Protein AF-A0A4R9C1P5-F1 (afdb_monomer)

pLDDT: mean 84.09, std 11.17, range [33.97, 95.88]

Nearest PDB structures (foldseek):
  1m48-assembly2_B  TM=2.644E-01  e=4.559E+00  Homo sapiens
  3qaz-assembly6_P  TM=2.740E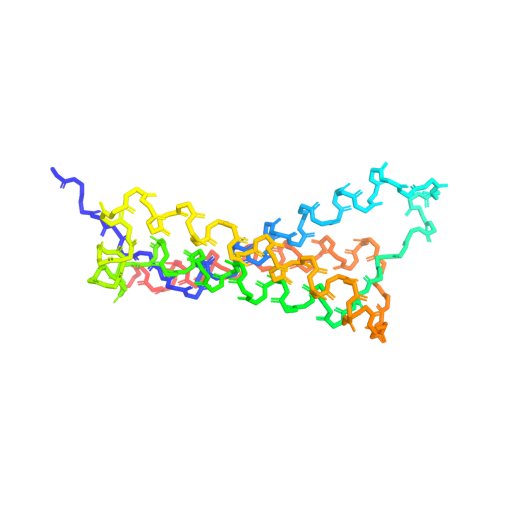-01  e=7.266E+00  Homo sapiens

Solvent-accessible surface area (backbone atoms only — not comparable to full-atom values): 7044 Å² total; per-residue (Å²): 132,82,79,78,74,77,51,49,50,66,26,47,26,30,43,39,36,26,50,52,53,49,51,52,51,51,51,52,58,73,74,44,97,58,60,76,92,75,42,56,52,75,44,25,54,17,58,53,52,44,43,52,50,55,17,50,51,49,23,46,70,66,17,64,91,34,47,75,59,38,47,72,49,58,70,40,74,65,47,46,52,51,49,53,53,50,50,52,52,48,48,52,46,25,59,72,74,33,60,52,78,74,52,71,41,46,57,67,58,52,55,50,51,33,51,49,28,44,51,50,18,50,51,49,45,56,62,76,71,107

Sequence (130 aa):
MKENKKLNSISVFLYSFALVLFEILLLDLAVTPIPINLYKMRVTVGILLIFLMISGITVLYMSDKFKKLKEKIFDNKINKIALVVGVLTLVIVFMTKLNYYLFSLSIFIVILLIFLMFILGWIIEKYYKN

Foldseek 3Di:
DPPPQFQDLLLLLLLQLLVLLVVVVVVCVVPDPDPLQPDWAWDFPLSVVLSVVRSVVSSCQRGPVNVVVCCVQPVDPVSVVVVVVVSVVSSVCSVPPGRHTDDIHRPVVSNVSSVVSNVVSVVVRVVVSD

Mean predicted aligned error: 6.67 Å

Structure (mmCIF, N/CA/C/O backbone):
data_AF-A0A4R9C1P5-F1
#
_entry.id   AF-A0A4R9C1P5-F1
#
loop_
_atom_site.group_PDB
_atom_site.id
_atom_site.type_symbol
_atom_site.label_atom_id
_atom_site.label_alt_id
_atom_site.label_comp_id
_atom_site.label_asym_id
_atom_site.label_entity_id
_atom_site.label_seq_id
_atom_site.pdbx_PDB_ins_code
_atom_site.Cartn_x
_atom_site.Cartn_y
_atom_site.Cartn_z
_atom_site.occupancy
_atom_site.B_iso_or_e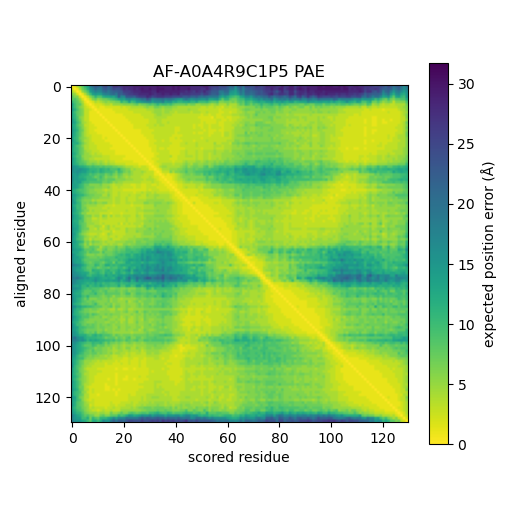quiv
_atom_site.auth_seq_id
_atom_site.auth_comp_id
_atom_site.auth_asym_id
_atom_site.auth_atom_id
_atom_site.pdbx_PDB_model_num
ATOM 1 N N . MET A 1 1 ? -11.695 -10.631 30.834 1.00 37.69 1 MET A N 1
ATOM 2 C CA . MET A 1 1 ? -12.056 -9.849 29.632 1.00 37.69 1 MET A CA 1
ATOM 3 C C . MET A 1 1 ? -10.858 -8.958 29.328 1.00 37.69 1 MET A C 1
ATOM 5 O O . MET A 1 1 ? -10.600 -8.058 30.111 1.00 37.69 1 MET A O 1
ATOM 9 N N . LYS A 1 2 ? -10.011 -9.305 28.343 1.00 33.97 2 LYS A N 1
ATOM 10 C CA . LYS A 1 2 ? -8.802 -8.511 28.046 1.00 33.97 2 LYS A CA 1
ATOM 11 C C . LYS A 1 2 ? -9.262 -7.132 27.578 1.00 33.97 2 LYS A C 1
ATOM 13 O O . LYS A 1 2 ? -10.026 -7.063 26.620 1.00 33.97 2 LYS A O 1
ATOM 18 N N . GLU A 1 3 ? -8.843 -6.073 28.264 1.00 35.94 3 GLU A N 1
ATOM 19 C CA . GLU A 1 3 ? -9.023 -4.704 27.787 1.00 35.94 3 GLU A CA 1
ATOM 20 C C . GLU A 1 3 ? -8.501 -4.636 26.350 1.00 35.94 3 GLU A C 1
ATOM 22 O O . GLU A 1 3 ? -7.315 -4.866 26.096 1.00 35.94 3 GLU A O 1
ATOM 27 N N . ASN A 1 4 ? -9.403 -4.405 25.393 1.00 44.38 4 ASN A N 1
ATOM 28 C CA . ASN A 1 4 ? -9.020 -4.142 24.014 1.00 44.38 4 ASN A CA 1
ATOM 29 C C . ASN A 1 4 ? -8.206 -2.851 24.037 1.00 44.38 4 ASN A C 1
ATOM 31 O O . ASN A 1 4 ? -8.760 -1.756 24.137 1.00 44.38 4 ASN A O 1
ATOM 35 N N . LYS A 1 5 ? -6.877 -2.993 24.015 1.00 58.69 5 LYS A N 1
ATOM 36 C CA . LYS A 1 5 ? -5.953 -1.878 23.833 1.00 58.69 5 LYS A CA 1
ATOM 37 C C . LYS A 1 5 ? -6.373 -1.169 22.551 1.00 58.69 5 LYS A C 1
ATOM 39 O O . LYS A 1 5 ? -6.227 -1.746 21.476 1.00 58.69 5 LYS A O 1
ATOM 44 N N . LYS A 1 6 ? -6.903 0.051 22.678 1.00 65.88 6 LYS A N 1
ATOM 45 C CA . LYS A 1 6 ? -7.319 0.862 21.532 1.00 65.88 6 LYS A CA 1
ATOM 46 C C . LYS A 1 6 ? -6.131 1.026 20.594 1.00 65.88 6 LYS A C 1
ATOM 48 O O . LYS A 1 6 ? -5.130 1.640 20.960 1.00 65.88 6 LYS A O 1
ATOM 53 N N . LEU A 1 7 ? -6.230 0.446 19.403 1.00 71.56 7 LEU A N 1
ATOM 54 C CA . LEU A 1 7 ? -5.204 0.594 18.379 1.00 71.56 7 LEU A CA 1
ATOM 55 C C . LEU A 1 7 ? -5.237 2.028 17.845 1.00 71.56 7 LEU A C 1
ATOM 57 O O . LEU A 1 7 ? -6.300 2.563 17.519 1.00 71.56 7 LEU A O 1
ATOM 61 N N . ASN A 1 8 ? -4.068 2.660 17.763 1.00 84.31 8 ASN A N 1
ATOM 62 C CA . ASN A 1 8 ? -3.953 4.005 17.224 1.00 84.31 8 ASN A CA 1
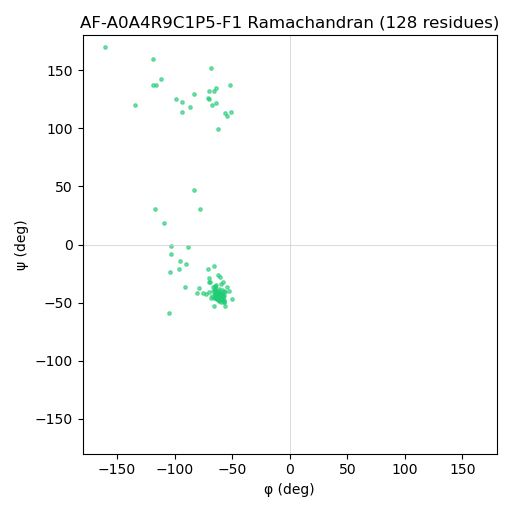ATOM 63 C C . ASN A 1 8 ? -4.176 3.962 15.702 1.00 84.31 8 ASN A C 1
ATOM 65 O O . ASN A 1 8 ? -3.508 3.224 14.983 1.00 84.31 8 ASN A O 1
ATOM 69 N N . SER A 1 9 ? -5.111 4.765 15.191 1.00 83.69 9 SER A N 1
ATOM 70 C CA . SER A 1 9 ? -5.432 4.787 13.758 1.00 83.69 9 SER A CA 1
ATOM 71 C C . SER A 1 9 ? -4.227 5.109 12.870 1.00 83.69 9 SER A C 1
ATOM 73 O O . SER A 1 9 ? -4.151 4.612 11.753 1.00 83.69 9 SER A O 1
ATOM 75 N N . ILE A 1 10 ? -3.296 5.935 13.353 1.00 86.69 10 ILE A N 1
ATOM 76 C CA . ILE A 1 10 ? -2.102 6.339 12.605 1.00 86.69 10 ILE A CA 1
ATOM 77 C C . ILE A 1 10 ? -1.111 5.177 12.530 1.00 86.69 10 ILE A C 1
ATOM 79 O O . ILE A 1 10 ? -0.574 4.916 11.457 1.00 86.69 10 ILE A O 1
ATOM 83 N N . SER A 1 11 ? -0.903 4.433 13.623 1.00 88.25 11 SER A N 1
ATOM 84 C CA . SER A 1 11 ? -0.024 3.257 13.579 1.00 88.25 11 SER A CA 1
ATOM 85 C C . SER A 1 11 ? -0.599 2.175 12.665 1.00 88.25 11 SER A C 1
ATOM 87 O O . SER A 1 11 ? 0.116 1.650 11.818 1.00 88.25 11 SER A O 1
ATOM 89 N N . VAL A 1 12 ? -1.911 1.926 12.743 1.00 87.31 12 VAL A N 1
ATOM 90 C CA . VAL A 1 12 ? -2.623 1.017 11.830 1.00 87.31 12 VAL A CA 1
ATOM 91 C C . VAL A 1 12 ? -2.463 1.447 10.371 1.00 87.31 12 VAL A C 1
ATOM 93 O O . VAL A 1 12 ? -2.208 0.599 9.515 1.00 87.31 12 VAL A O 1
ATOM 96 N N . PHE A 1 13 ? -2.587 2.744 10.078 1.00 89.38 13 PHE A N 1
ATOM 97 C CA . PHE A 1 13 ? -2.384 3.276 8.730 1.00 89.38 13 PHE A CA 1
ATOM 98 C C . PHE A 1 13 ? -0.969 2.988 8.224 1.00 89.38 13 PHE A C 1
ATOM 100 O O . PHE A 1 13 ? -0.815 2.449 7.133 1.00 89.38 13 PHE A O 1
ATOM 107 N N . LEU A 1 14 ? 0.052 3.293 9.031 1.00 91.12 14 LEU A N 1
ATOM 108 C CA . LEU A 1 14 ? 1.456 3.085 8.668 1.00 91.12 14 LEU A CA 1
ATOM 109 C C . LEU A 1 14 ? 1.781 1.608 8.436 1.00 91.12 14 LEU A C 1
ATOM 111 O O . LEU A 1 14 ? 2.417 1.281 7.438 1.00 91.12 14 LEU A O 1
ATOM 115 N N . TYR A 1 15 ? 1.305 0.711 9.305 1.00 91.56 15 TYR A N 1
ATOM 116 C CA . TYR A 1 15 ? 1.490 -0.730 9.121 1.00 91.56 15 TYR A CA 1
ATOM 117 C C . TYR A 1 15 ? 0.811 -1.238 7.850 1.00 91.56 15 TYR A C 1
ATOM 119 O O . TYR A 1 15 ? 1.396 -2.024 7.110 1.00 91.56 15 TYR A O 1
ATOM 127 N N . SER A 1 16 ? -0.409 -0.770 7.581 1.00 89.75 16 SER A N 1
ATOM 128 C CA . SER A 1 16 ? -1.155 -1.159 6.381 1.00 89.75 16 SER A CA 1
ATOM 129 C C . SER A 1 16 ? -0.446 -0.678 5.123 1.00 89.75 16 SER A C 1
ATOM 131 O O . SER A 1 16 ? -0.265 -1.449 4.188 1.00 89.75 16 SER A O 1
ATOM 133 N N . PHE A 1 17 ? 0.016 0.571 5.123 1.00 90.44 17 PHE A N 1
ATOM 134 C CA . PHE A 1 17 ? 0.749 1.139 4.001 1.00 90.44 17 PHE A CA 1
ATOM 135 C C . PHE A 1 17 ? 2.041 0.360 3.737 1.00 90.44 17 PHE A C 1
ATOM 137 O O . PHE A 1 17 ? 2.308 -0.018 2.598 1.00 90.44 17 PHE A O 1
ATOM 144 N N . ALA A 1 18 ? 2.817 0.073 4.788 1.00 92.50 18 ALA A N 1
ATOM 145 C CA . ALA A 1 18 ? 4.056 -0.693 4.690 1.00 92.50 18 ALA A CA 1
ATOM 146 C C . ALA A 1 18 ? 3.820 -2.098 4.119 1.00 92.50 18 ALA A C 1
ATOM 148 O O . ALA A 1 18 ? 4.574 -2.548 3.259 1.00 92.50 18 ALA A O 1
ATOM 149 N N . LEU A 1 19 ? 2.757 -2.772 4.569 1.00 92.31 19 LEU A N 1
ATOM 150 C CA . LEU A 1 19 ? 2.413 -4.122 4.133 1.00 92.31 19 LEU A CA 1
ATOM 151 C C . LEU A 1 19 ? 1.969 -4.151 2.667 1.00 92.31 19 LEU A C 1
ATOM 153 O O . LEU A 1 19 ? 2.485 -4.958 1.904 1.00 92.31 19 LEU A O 1
ATOM 157 N N . VAL A 1 20 ? 1.101 -3.230 2.240 1.00 89.81 20 VAL A N 1
ATOM 158 C CA . VAL A 1 20 ? 0.680 -3.156 0.830 1.00 89.81 20 VAL A CA 1
ATOM 159 C C . VAL A 1 20 ? 1.866 -2.784 -0.066 1.00 89.81 20 VAL A C 1
ATOM 161 O O . VAL A 1 20 ? 2.022 -3.345 -1.147 1.00 89.81 20 VAL A O 1
ATOM 164 N N . LEU A 1 21 ? 2.746 -1.872 0.368 1.00 90.12 21 LEU A N 1
ATOM 165 C CA . LEU A 1 21 ? 3.963 -1.527 -0.378 1.00 90.12 21 LEU A CA 1
ATOM 166 C C . LEU A 1 21 ? 4.895 -2.734 -0.527 1.00 90.12 21 LEU A C 1
ATOM 168 O O . LEU A 1 21 ? 5.452 -2.948 -1.603 1.00 90.12 21 LEU A O 1
ATOM 172 N N . PHE A 1 22 ? 5.025 -3.540 0.526 1.00 92.69 22 PHE A N 1
ATOM 173 C CA . PHE A 1 22 ? 5.777 -4.787 0.491 1.00 92.69 22 PHE A CA 1
ATOM 174 C C . PHE A 1 22 ? 5.152 -5.818 -0.459 1.00 92.69 22 PHE A C 1
ATOM 176 O O . PHE A 1 22 ? 5.869 -6.404 -1.265 1.00 92.69 22 PHE A O 1
ATOM 183 N N . GLU A 1 23 ? 3.832 -6.003 -0.428 1.00 89.44 23 GLU A N 1
ATOM 184 C CA . GLU A 1 23 ? 3.121 -6.918 -1.333 1.00 89.44 23 GLU A CA 1
ATOM 185 C C . GLU A 1 23 ? 3.280 -6.518 -2.801 1.00 89.44 23 GLU A C 1
ATOM 187 O O . GLU A 1 23 ? 3.584 -7.368 -3.639 1.00 89.44 23 GLU A O 1
ATOM 192 N N . ILE A 1 24 ? 3.133 -5.228 -3.120 1.00 88.12 24 ILE A N 1
ATOM 193 C CA . ILE A 1 24 ? 3.339 -4.736 -4.486 1.00 88.12 24 ILE A CA 1
ATOM 194 C C . ILE A 1 24 ? 4.797 -4.927 -4.904 1.00 88.12 24 ILE A C 1
ATOM 196 O O . ILE A 1 24 ? 5.039 -5.364 -6.024 1.00 88.12 24 ILE A O 1
ATOM 200 N N . LEU A 1 25 ? 5.764 -4.654 -4.021 1.00 90.75 25 LEU A N 1
ATOM 201 C CA . LEU A 1 25 ? 7.177 -4.898 -4.309 1.00 90.75 25 LEU A CA 1
ATOM 202 C C . LEU A 1 25 ? 7.440 -6.379 -4.620 1.00 90.75 25 LEU A C 1
ATOM 204 O O . LEU A 1 25 ? 8.129 -6.677 -5.591 1.00 90.75 25 LEU A O 1
ATOM 208 N N . LEU A 1 26 ? 6.898 -7.303 -3.822 1.00 91.31 26 LEU A N 1
ATOM 209 C CA . LEU A 1 26 ? 7.054 -8.739 -4.058 1.00 91.31 26 LEU A CA 1
ATOM 210 C C . LEU A 1 26 ? 6.410 -9.175 -5.373 1.00 91.31 26 LEU A C 1
ATOM 212 O O . LEU A 1 26 ? 7.017 -9.941 -6.118 1.00 91.31 26 LEU A O 1
ATOM 216 N N . LEU A 1 27 ? 5.204 -8.684 -5.666 1.00 89.06 27 LEU A N 1
ATOM 217 C CA . LEU A 1 27 ? 4.511 -8.990 -6.912 1.00 89.06 27 LEU A CA 1
ATOM 218 C C . LEU A 1 27 ? 5.297 -8.470 -8.120 1.00 89.06 27 LEU A C 1
ATOM 220 O O . LEU A 1 27 ? 5.499 -9.217 -9.072 1.00 89.06 27 LEU A O 1
ATOM 224 N N . ASP A 1 28 ? 5.773 -7.224 -8.063 1.00 86.69 28 ASP A N 1
ATOM 225 C CA . ASP A 1 28 ? 6.537 -6.588 -9.142 1.00 86.69 28 ASP A CA 1
ATOM 226 C C . ASP A 1 28 ? 7.873 -7.315 -9.374 1.00 86.69 28 ASP A C 1
ATOM 228 O O . ASP A 1 28 ? 8.235 -7.609 -10.512 1.00 86.69 28 ASP A O 1
ATOM 232 N N . LEU A 1 29 ? 8.562 -7.734 -8.305 1.00 89.31 29 LEU A N 1
ATOM 233 C CA . LEU A 1 29 ? 9.762 -8.575 -8.398 1.00 89.31 29 LEU A CA 1
ATOM 234 C C . LEU A 1 29 ? 9.478 -9.970 -8.971 1.00 89.31 29 LEU A C 1
ATOM 236 O O . LEU A 1 29 ? 10.311 -10.499 -9.702 1.00 89.31 29 LEU A O 1
ATOM 240 N N . ALA A 1 30 ? 8.327 -10.569 -8.657 1.00 88.81 30 ALA A N 1
ATOM 241 C CA . ALA A 1 30 ? 7.963 -11.898 -9.145 1.00 88.81 30 ALA A CA 1
ATOM 242 C C . ALA A 1 30 ? 7.646 -11.914 -10.650 1.00 88.81 30 ALA A C 1
ATOM 244 O O . ALA A 1 30 ? 7.895 -12.917 -11.316 1.00 88.81 30 ALA A O 1
ATOM 245 N N . VAL A 1 31 ? 7.099 -10.819 -11.189 1.00 88.38 31 VAL A N 1
ATOM 246 C CA . VAL A 1 31 ? 6.728 -10.715 -12.613 1.00 88.38 31 VAL A CA 1
ATOM 247 C C . VAL A 1 31 ? 7.800 -10.054 -13.479 1.00 88.38 31 VAL A C 1
ATOM 249 O O . VAL A 1 31 ? 7.732 -10.147 -14.703 1.00 88.38 31 VAL A O 1
ATOM 252 N N . THR A 1 32 ? 8.786 -9.389 -12.874 1.00 86.44 32 THR A N 1
ATOM 253 C CA . THR A 1 32 ? 9.823 -8.651 -13.601 1.00 86.44 32 THR A CA 1
ATOM 254 C C . THR A 1 32 ? 11.063 -9.524 -13.836 1.00 86.44 32 THR A C 1
ATOM 256 O O . THR A 1 32 ? 11.785 -9.827 -12.887 1.00 86.44 32 THR A O 1
ATOM 259 N N . PRO A 1 33 ? 11.406 -9.874 -15.093 1.00 85.00 33 PRO A N 1
ATOM 260 C CA . PRO A 1 33 ? 12.566 -10.710 -15.412 1.00 85.00 33 PRO A CA 1
ATOM 261 C C . PRO A 1 33 ? 13.868 -9.888 -15.471 1.00 85.00 33 PRO A C 1
ATOM 263 O O . PRO A 1 33 ? 14.633 -9.981 -16.430 1.00 85.00 33 PRO A O 1
ATOM 266 N N . ILE A 1 34 ? 14.109 -9.025 -14.481 1.00 88.12 34 ILE A N 1
ATOM 267 C CA . ILE A 1 34 ? 15.289 -8.151 -14.421 1.00 88.12 34 ILE A CA 1
ATOM 268 C C . ILE A 1 34 ? 16.133 -8.543 -13.201 1.00 88.12 34 ILE A C 1
ATOM 270 O O . ILE A 1 34 ? 15.577 -8.745 -12.120 1.00 88.12 34 ILE A O 1
ATOM 274 N N . PRO A 1 35 ? 17.472 -8.616 -13.328 1.00 86.94 35 PRO A N 1
ATOM 275 C CA . PRO A 1 35 ? 18.362 -8.798 -12.188 1.00 86.94 35 PRO A CA 1
ATOM 276 C C . PRO A 1 35 ? 18.102 -7.777 -11.070 1.00 86.94 35 PRO A C 1
ATOM 278 O O . PRO A 1 35 ? 17.939 -6.582 -11.323 1.00 86.94 35 PRO A O 1
ATOM 281 N N . ILE A 1 36 ? 18.109 -8.235 -9.815 1.00 84.06 36 ILE A N 1
ATOM 282 C CA . ILE A 1 36 ? 17.691 -7.428 -8.655 1.00 84.06 36 ILE A CA 1
ATOM 283 C C . ILE A 1 36 ? 18.529 -6.155 -8.445 1.00 84.06 36 ILE A C 1
ATOM 285 O O . ILE A 1 36 ? 18.030 -5.154 -7.939 1.00 84.06 36 ILE A O 1
ATOM 289 N N . ASN A 1 37 ? 19.794 -6.166 -8.873 1.00 84.94 37 ASN A N 1
ATOM 290 C CA . ASN A 1 37 ? 20.703 -5.018 -8.810 1.00 84.94 37 ASN A CA 1
ATOM 291 C C . ASN A 1 37 ? 20.345 -3.899 -9.805 1.00 84.94 37 ASN A C 1
ATOM 293 O O . ASN A 1 37 ? 20.742 -2.754 -9.600 1.00 84.94 37 ASN A O 1
ATOM 297 N N . LEU A 1 38 ? 19.600 -4.215 -10.865 1.00 87.56 38 LEU A N 1
ATOM 298 C CA . LEU A 1 38 ? 19.126 -3.262 -11.872 1.00 87.56 38 LEU A CA 1
ATOM 299 C C . LEU A 1 38 ? 17.647 -2.901 -11.684 1.00 87.56 38 LEU A C 1
ATOM 301 O O . LEU A 1 38 ? 17.143 -1.994 -12.350 1.00 87.56 38 LEU A O 1
ATOM 305 N N . TYR A 1 39 ? 16.953 -3.593 -10.781 1.00 90.62 39 TYR A N 1
ATOM 306 C CA . TYR A 1 39 ? 15.541 -3.378 -10.524 1.00 90.62 39 TYR A CA 1
ATOM 307 C C . TYR A 1 39 ? 15.269 -1.977 -9.962 1.00 90.62 39 TYR A C 1
ATOM 309 O O . TYR A 1 39 ? 15.914 -1.498 -9.020 1.00 90.62 39 TYR A O 1
ATOM 317 N N . LYS A 1 40 ? 14.242 -1.338 -10.523 1.00 90.12 40 LYS A N 1
ATOM 318 C CA . LYS A 1 40 ? 13.682 -0.083 -10.032 1.00 90.12 40 LYS A CA 1
ATOM 319 C C . LYS A 1 40 ? 12.165 -0.193 -10.025 1.00 90.12 40 LYS A C 1
ATOM 321 O O . LYS A 1 40 ? 11.560 -0.352 -11.083 1.00 90.12 40 LYS A O 1
ATOM 326 N N . MET A 1 41 ? 11.570 -0.044 -8.847 1.00 89.88 41 MET A N 1
ATOM 327 C CA . MET A 1 41 ? 10.120 -0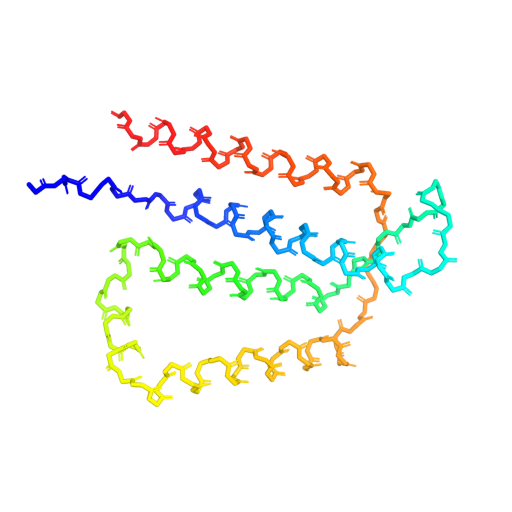.020 -8.696 1.00 89.88 41 MET A CA 1
ATOM 328 C C . MET A 1 41 ? 9.584 1.274 -9.302 1.00 89.88 41 MET A C 1
ATOM 330 O O . MET A 1 41 ? 10.028 2.368 -8.937 1.00 89.88 41 MET A O 1
ATOM 334 N N . ARG A 1 42 ? 8.632 1.162 -10.230 1.00 88.62 42 ARG A N 1
ATOM 335 C CA . ARG A 1 42 ? 7.974 2.323 -10.840 1.00 88.62 42 ARG A CA 1
ATOM 336 C C . ARG A 1 42 ? 6.795 2.736 -9.975 1.00 88.62 42 ARG A C 1
ATOM 338 O O . ARG A 1 42 ? 5.851 1.975 -9.808 1.00 88.62 42 ARG A O 1
ATOM 345 N N . VAL A 1 43 ? 6.838 3.954 -9.449 1.00 86.44 43 VAL A N 1
ATOM 346 C CA . VAL A 1 43 ? 5.734 4.520 -8.677 1.00 86.44 43 VAL A CA 1
ATOM 347 C C . VAL A 1 43 ? 4.855 5.331 -9.616 1.00 86.44 43 VAL A C 1
ATOM 349 O O . VAL A 1 43 ? 5.315 6.254 -10.295 1.00 86.44 43 VAL A O 1
ATOM 352 N N . THR A 1 44 ? 3.580 4.968 -9.662 1.00 90.12 44 THR A N 1
ATOM 353 C CA . THR A 1 44 ? 2.570 5.600 -10.512 1.00 90.12 44 THR A CA 1
ATOM 354 C C . THR A 1 44 ? 1.476 6.206 -9.644 1.00 90.12 44 THR A C 1
ATOM 356 O O . THR A 1 44 ? 1.307 5.831 -8.479 1.00 90.12 44 THR A O 1
ATOM 359 N N . VAL A 1 45 ? 0.721 7.158 -10.197 1.00 88.44 45 VAL A N 1
ATOM 360 C CA . VAL A 1 45 ? -0.415 7.776 -9.487 1.00 88.44 45 VAL A CA 1
ATOM 361 C C . VAL A 1 45 ? -1.414 6.707 -9.030 1.00 88.44 45 VAL A C 1
ATOM 363 O O . VAL A 1 45 ? -1.886 6.748 -7.895 1.00 88.44 45 VAL A O 1
ATOM 366 N N . GLY A 1 46 ? -1.682 5.709 -9.878 1.00 87.12 46 GLY A N 1
ATOM 367 C CA . GLY A 1 46 ? -2.550 4.580 -9.554 1.00 87.12 46 GLY A CA 1
ATOM 368 C C . GLY A 1 46 ? -2.081 3.800 -8.325 1.00 87.12 46 GLY A C 1
ATOM 369 O O . GLY A 1 46 ? -2.873 3.584 -7.411 1.00 87.12 46 GLY A O 1
ATOM 370 N N . ILE A 1 47 ? -0.790 3.456 -8.250 1.00 86.69 47 ILE A N 1
ATOM 371 C CA . ILE A 1 47 ? -0.205 2.755 -7.095 1.00 86.69 47 ILE A CA 1
ATOM 372 C C . ILE A 1 47 ? -0.384 3.569 -5.801 1.00 86.69 47 ILE A C 1
ATOM 374 O O . ILE A 1 47 ? -0.791 3.017 -4.779 1.00 86.69 47 ILE A O 1
ATOM 378 N N . LEU A 1 48 ? -0.163 4.889 -5.839 1.00 87.12 48 LEU A N 1
ATOM 379 C CA . LEU A 1 48 ? -0.367 5.752 -4.667 1.00 87.12 48 LEU A CA 1
ATOM 380 C C . LEU A 1 48 ? -1.827 5.778 -4.199 1.00 87.12 48 LEU A C 1
ATOM 382 O O . LEU A 1 48 ? -2.093 5.695 -2.999 1.00 87.12 48 LEU A O 1
ATOM 386 N N . LEU A 1 49 ? -2.781 5.870 -5.127 1.00 88.50 49 LEU A N 1
ATOM 387 C CA . LEU A 1 49 ? -4.207 5.863 -4.790 1.00 88.50 49 LEU A CA 1
ATOM 388 C C . LEU A 1 49 ? -4.650 4.515 -4.215 1.00 88.50 49 LEU A C 1
ATOM 390 O O . LEU A 1 49 ? -5.446 4.485 -3.277 1.00 88.50 49 LEU A O 1
ATOM 394 N N . ILE A 1 50 ? -4.091 3.410 -4.718 1.00 88.31 50 ILE A N 1
ATOM 395 C CA . ILE A 1 50 ? -4.307 2.071 -4.158 1.00 88.31 50 ILE A CA 1
ATOM 396 C C . ILE A 1 50 ? -3.810 2.016 -2.711 1.00 88.31 50 ILE A C 1
ATOM 398 O O . ILE A 1 50 ? -4.558 1.571 -1.837 1.00 88.31 50 ILE A O 1
ATOM 402 N N . PHE A 1 51 ? -2.608 2.530 -2.425 1.00 87.38 51 PHE A N 1
ATOM 403 C CA . PHE A 1 51 ? -2.091 2.569 -1.056 1.00 87.38 51 PHE A CA 1
ATOM 404 C C . PHE A 1 51 ? -2.982 3.370 -0.112 1.00 87.38 51 PHE A C 1
ATOM 406 O O . PHE A 1 51 ? -3.287 2.896 0.984 1.00 87.38 51 PHE A O 1
ATOM 413 N N . LEU A 1 52 ? -3.423 4.562 -0.526 1.00 87.62 52 LEU A N 1
ATOM 414 C CA . LEU A 1 52 ? -4.291 5.414 0.288 1.00 87.62 52 LEU A CA 1
ATOM 415 C C . LEU A 1 52 ? -5.639 4.745 0.561 1.00 87.62 52 LEU A C 1
ATOM 417 O O . LEU A 1 52 ? -6.108 4.740 1.700 1.00 87.62 52 LEU A O 1
ATOM 421 N N . MET A 1 53 ? -6.243 4.149 -0.467 1.00 90.50 53 MET A N 1
ATOM 422 C CA . MET A 1 53 ? -7.541 3.494 -0.360 1.00 90.50 53 MET A CA 1
ATOM 423 C C . MET A 1 53 ? -7.480 2.260 0.546 1.00 90.50 53 MET A C 1
ATOM 425 O O . MET A 1 53 ? -8.260 2.171 1.494 1.00 90.50 53 MET A O 1
ATOM 429 N N . ILE A 1 54 ? -6.554 1.326 0.293 1.00 87.75 54 ILE A N 1
ATOM 430 C CA . ILE A 1 54 ? -6.447 0.090 1.084 1.00 87.75 54 ILE A CA 1
ATOM 431 C C . ILE A 1 54 ? -6.082 0.426 2.530 1.00 87.75 54 ILE A C 1
ATOM 433 O O . ILE A 1 54 ? -6.750 -0.043 3.449 1.00 87.75 54 ILE A O 1
ATOM 437 N N . SER A 1 55 ? -5.100 1.305 2.750 1.00 85.69 55 SER A N 1
ATOM 438 C CA . SER A 1 55 ? -4.721 1.727 4.105 1.00 85.69 55 SER A CA 1
ATOM 439 C C . SER A 1 55 ? -5.882 2.403 4.836 1.00 85.69 55 SER A C 1
ATOM 441 O O . SER A 1 55 ? -6.114 2.124 6.010 1.00 85.69 55 SER A O 1
ATOM 443 N N . GLY A 1 56 ? -6.664 3.243 4.149 1.00 85.38 56 GLY A N 1
ATOM 444 C CA . GLY A 1 56 ? -7.857 3.875 4.713 1.00 85.38 56 GLY A CA 1
ATOM 445 C C . GLY A 1 56 ? -8.927 2.862 5.128 1.00 85.38 56 GLY A C 1
ATOM 446 O O . GLY A 1 56 ? -9.449 2.935 6.241 1.00 85.38 56 GLY A O 1
ATOM 447 N N . ILE A 1 57 ? -9.214 1.874 4.278 1.00 86.06 57 ILE A N 1
ATOM 448 C CA . ILE A 1 57 ? -10.163 0.793 4.585 1.00 86.06 57 ILE A CA 1
ATOM 449 C C . ILE A 1 57 ? -9.672 -0.039 5.775 1.00 86.06 57 ILE A C 1
ATOM 451 O O . ILE A 1 57 ? -10.456 -0.345 6.675 1.00 86.06 57 ILE A O 1
ATOM 455 N N . THR A 1 58 ? -8.377 -0.352 5.838 1.00 85.31 58 THR A N 1
ATOM 456 C CA . THR A 1 58 ? -7.802 -1.095 6.964 1.00 85.31 58 THR A CA 1
ATOM 457 C C . THR A 1 58 ? -7.886 -0.304 8.266 1.00 85.31 58 THR A C 1
ATOM 459 O O . THR A 1 58 ? -8.236 -0.871 9.301 1.00 85.31 58 THR A O 1
ATOM 462 N N . VAL A 1 59 ? -7.672 1.016 8.231 1.00 84.81 59 VAL A N 1
ATOM 463 C CA . VAL A 1 59 ? -7.900 1.891 9.392 1.00 84.81 59 VAL A CA 1
ATOM 464 C C . VAL A 1 59 ? -9.357 1.856 9.833 1.00 84.81 59 VAL A C 1
ATOM 466 O O . VAL A 1 59 ? -9.615 1.706 11.025 1.00 84.81 59 VAL A O 1
ATOM 469 N N . LEU A 1 60 ? -10.313 1.949 8.906 1.00 83.88 60 LEU A N 1
ATOM 470 C CA . LEU A 1 60 ? -11.738 1.839 9.233 1.00 83.88 60 LEU A CA 1
ATOM 471 C C . LEU A 1 60 ? -12.083 0.487 9.876 1.00 83.88 60 LEU A C 1
ATOM 473 O O . LEU A 1 60 ? -12.952 0.425 10.745 1.00 83.88 60 LEU A O 1
ATOM 477 N N . TYR A 1 61 ? -11.402 -0.588 9.473 1.00 79.31 61 TYR A N 1
ATOM 478 C CA . TYR A 1 61 ? -11.654 -1.935 9.980 1.00 79.31 61 TYR A CA 1
ATOM 479 C C . TYR A 1 61 ? -11.001 -2.221 11.342 1.00 79.31 61 TYR A C 1
ATOM 481 O O . TYR A 1 61 ? -11.622 -2.863 12.198 1.00 79.31 61 TYR A O 1
ATOM 489 N N . MET A 1 62 ? -9.757 -1.779 11.534 1.00 79.44 62 MET A N 1
ATOM 490 C CA . MET A 1 62 ? -8.932 -2.101 12.705 1.00 79.44 62 MET A CA 1
ATOM 491 C C . MET A 1 62 ? -8.978 -1.033 13.805 1.00 79.44 62 MET A C 1
ATOM 493 O O . MET A 1 62 ? -8.676 -1.342 14.953 1.00 79.44 62 MET A O 1
ATOM 497 N N . SER A 1 63 ? -9.349 0.214 13.494 1.00 75.88 63 SER A N 1
ATOM 498 C CA . SER A 1 63 ? -9.447 1.274 14.501 1.00 75.88 63 SER A CA 1
ATOM 499 C C . SER A 1 63 ? -10.782 1.246 15.242 1.00 75.88 63 SER A C 1
ATOM 501 O O . SER A 1 63 ? -11.858 1.323 14.643 1.00 75.88 63 SER A O 1
ATOM 503 N N . ASP A 1 64 ? -10.719 1.277 16.573 1.00 70.12 64 ASP A N 1
ATOM 504 C CA . ASP A 1 64 ? -11.901 1.365 17.437 1.00 70.12 64 ASP A CA 1
ATOM 505 C C . ASP A 1 64 ? -12.661 2.692 17.291 1.00 70.12 64 ASP A C 1
ATOM 507 O O . ASP A 1 64 ? -13.844 2.777 17.631 1.00 70.12 64 ASP A O 1
ATOM 511 N N . LYS A 1 65 ? -12.018 3.737 16.745 1.00 73.00 65 LYS A N 1
ATOM 512 C CA . LYS A 1 65 ? -12.639 5.057 16.549 1.00 73.00 65 LYS A CA 1
ATOM 513 C C . LYS A 1 65 ? -13.842 4.995 15.600 1.00 73.00 65 LYS A C 1
ATOM 515 O O . LYS A 1 65 ? -14.753 5.811 15.716 1.00 73.00 65 LYS A O 1
ATOM 520 N N . PHE A 1 66 ? -13.872 4.011 14.699 1.00 77.19 66 PHE A N 1
ATOM 521 C CA . PHE A 1 66 ? -14.897 3.873 13.661 1.00 77.19 66 PHE A CA 1
ATOM 522 C C . PHE A 1 66 ? -15.860 2.703 13.895 1.00 77.19 66 PHE A C 1
ATOM 524 O O . PHE A 1 66 ? -16.575 2.305 12.977 1.00 77.19 66 PHE A O 1
ATOM 531 N N . LYS A 1 67 ? -15.951 2.183 15.128 1.00 75.75 67 LYS A N 1
ATOM 532 C CA . LYS A 1 67 ? -16.759 0.999 15.468 1.00 75.75 67 LYS A CA 1
ATOM 533 C C . LYS A 1 67 ? -18.212 1.055 14.960 1.00 75.75 67 LYS A C 1
ATOM 535 O O . LYS A 1 67 ? -18.656 0.117 14.309 1.00 75.75 67 LYS A O 1
ATOM 540 N N . LYS A 1 68 ? -18.918 2.178 15.153 1.00 76.88 68 LYS A N 1
ATOM 541 C CA . LYS A 1 68 ? -20.313 2.356 14.682 1.00 76.88 68 LYS A CA 1
ATOM 542 C C . LYS A 1 68 ? -20.454 2.311 13.155 1.00 76.88 68 LYS A C 1
ATOM 544 O O . LYS A 1 68 ? -21.477 1.869 12.640 1.00 76.88 68 LYS A O 1
ATOM 549 N N . LEU A 1 69 ? -19.456 2.823 12.432 1.00 74.50 69 LEU A N 1
ATOM 550 C CA . LEU A 1 69 ? -19.444 2.809 10.969 1.00 74.50 69 LEU A CA 1
ATOM 551 C C . LEU A 1 69 ? -19.120 1.401 10.458 1.00 74.50 69 LEU A C 1
ATOM 553 O O . LEU A 1 69 ? -19.773 0.916 9.537 1.00 74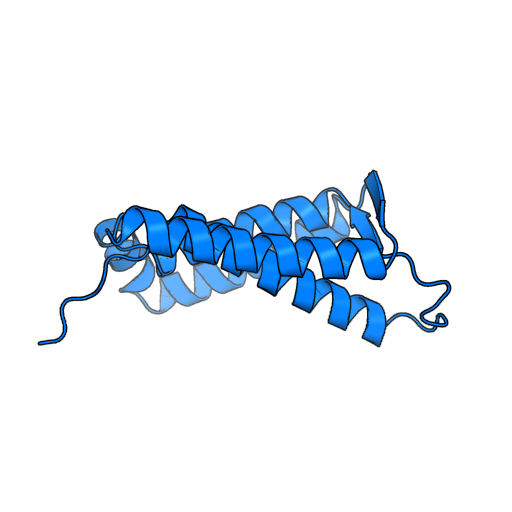.50 69 LEU A O 1
ATOM 557 N N . LYS A 1 70 ? -18.160 0.730 11.107 1.00 76.38 70 LYS A N 1
ATOM 558 C CA . LYS A 1 70 ? -17.806 -0.663 10.841 1.00 76.38 70 LYS A CA 1
ATOM 559 C C . LYS A 1 70 ? -19.010 -1.588 11.010 1.00 76.38 70 LYS A C 1
ATOM 561 O O . LYS A 1 70 ? -19.277 -2.356 10.102 1.00 76.38 70 LYS A O 1
ATOM 566 N N . GLU A 1 71 ? -19.749 -1.503 12.110 1.00 78.00 71 GLU A N 1
ATOM 567 C CA . GLU A 1 71 ? -20.947 -2.333 12.329 1.00 78.00 71 GLU A CA 1
ATOM 568 C C . GLU A 1 71 ? -21.954 -2.136 11.179 1.00 78.00 71 GLU A C 1
ATOM 570 O O . GLU A 1 71 ? -22.233 -3.068 10.432 1.00 78.00 71 GLU A O 1
ATOM 575 N N . LYS A 1 72 ? -22.340 -0.895 10.855 1.00 76.56 72 LYS A N 1
ATOM 576 C CA . LYS A 1 72 ? -23.279 -0.627 9.744 1.00 76.56 72 LYS A CA 1
ATOM 577 C C . LYS A 1 72 ? -22.832 -1.154 8.374 1.00 76.56 72 LYS A C 1
ATOM 579 O O . LYS A 1 72 ? -23.662 -1.624 7.597 1.00 76.56 72 LYS A O 1
ATOM 584 N N . ILE A 1 73 ? -21.546 -1.040 8.044 1.00 73.44 73 ILE A N 1
ATOM 585 C CA . ILE A 1 73 ? -21.026 -1.478 6.740 1.00 73.44 73 ILE A CA 1
ATOM 586 C C . ILE A 1 73 ? -20.833 -2.999 6.714 1.00 73.44 73 ILE A C 1
ATOM 588 O O . ILE A 1 73 ? -21.103 -3.632 5.698 1.00 73.44 73 ILE A O 1
ATOM 592 N N . PHE A 1 74 ? -20.391 -3.600 7.818 1.00 70.19 74 PHE A N 1
ATOM 593 C CA . PHE A 1 74 ? -19.958 -4.996 7.868 1.00 70.19 74 PHE A CA 1
ATOM 594 C C . PHE A 1 74 ? -20.978 -5.952 8.511 1.00 70.19 74 PHE A C 1
ATOM 596 O O . PHE A 1 74 ? -20.721 -7.155 8.524 1.00 70.19 74 PHE A O 1
ATOM 603 N N . ASP A 1 75 ? -22.130 -5.489 8.991 1.00 75.81 75 ASP A N 1
ATOM 604 C CA . ASP A 1 75 ? -23.169 -6.375 9.538 1.00 75.81 75 ASP A CA 1
ATOM 605 C C . ASP A 1 75 ? -23.855 -7.212 8.446 1.00 75.81 75 ASP A C 1
ATOM 607 O O . ASP A 1 75 ? -24.258 -8.351 8.683 1.00 75.81 75 ASP A O 1
ATOM 611 N N . ASN A 1 76 ? -23.920 -6.706 7.210 1.00 80.06 76 ASN A N 1
ATOM 612 C CA . ASN A 1 76 ? -24.519 -7.427 6.088 1.00 80.06 76 ASN A CA 1
ATOM 613 C C . ASN A 1 76 ? -23.447 -8.105 5.212 1.00 80.06 76 ASN A C 1
ATOM 615 O O . ASN A 1 76 ? -22.547 -7.446 4.685 1.00 80.06 76 ASN A O 1
ATOM 619 N N . LYS A 1 77 ? -23.565 -9.426 4.999 1.00 82.31 77 LYS A N 1
ATOM 620 C CA . LYS A 1 77 ? -22.682 -10.201 4.099 1.00 82.31 77 LYS A CA 1
ATOM 621 C C . LYS A 1 77 ? -22.633 -9.609 2.684 1.00 82.31 77 LYS A C 1
ATOM 623 O O . LYS A 1 77 ? -21.563 -9.589 2.082 1.00 82.31 77 LYS A O 1
ATOM 628 N N . ILE A 1 78 ? -23.756 -9.085 2.189 1.00 84.81 78 ILE A N 1
ATOM 629 C CA . ILE A 1 78 ? -23.848 -8.455 0.864 1.00 84.81 78 ILE A CA 1
ATOM 630 C C . ILE A 1 78 ? -22.969 -7.202 0.801 1.00 84.81 78 ILE A C 1
ATOM 632 O O . ILE A 1 78 ? -22.212 -7.034 -0.151 1.00 84.81 78 ILE A O 1
ATOM 636 N N . ASN A 1 79 ? -22.987 -6.370 1.844 1.00 82.88 79 ASN A N 1
ATOM 637 C CA . ASN A 1 79 ? -22.180 -5.151 1.899 1.00 82.88 79 ASN A CA 1
ATOM 638 C C . ASN A 1 79 ? -20.677 -5.458 1.923 1.00 82.88 79 ASN A C 1
ATOM 640 O O . ASN A 1 79 ? -19.901 -4.746 1.292 1.00 82.88 79 ASN A O 1
ATOM 644 N N . LYS A 1 80 ? -20.255 -6.545 2.590 1.00 81.12 80 LYS A N 1
ATOM 645 C CA . LYS A 1 80 ? -18.849 -6.988 2.561 1.00 81.12 80 LYS A CA 1
ATOM 646 C C . LYS A 1 80 ? -18.403 -7.361 1.153 1.00 81.12 80 LYS A C 1
ATOM 648 O O . LYS A 1 80 ? -17.337 -6.935 0.722 1.00 81.12 80 LYS A O 1
ATOM 653 N N . ILE A 1 81 ? -19.218 -8.141 0.443 1.00 85.38 81 ILE A N 1
ATOM 654 C CA . ILE A 1 81 ? -18.925 -8.550 -0.935 1.00 85.38 81 ILE A CA 1
ATOM 655 C C . ILE A 1 81 ? -18.897 -7.319 -1.843 1.00 85.38 81 ILE A C 1
ATOM 657 O O . ILE A 1 81 ? -17.943 -7.145 -2.593 1.00 85.38 81 ILE A O 1
ATOM 661 N N . ALA A 1 82 ? -19.884 -6.427 -1.724 1.00 86.12 82 ALA A N 1
ATOM 662 C CA . ALA A 1 82 ? -19.933 -5.184 -2.486 1.00 86.12 82 ALA A CA 1
ATOM 663 C C . ALA A 1 82 ? -18.700 -4.300 -2.236 1.00 86.12 82 ALA A C 1
ATOM 665 O O . ALA A 1 82 ? -18.158 -3.730 -3.178 1.00 86.12 82 ALA A O 1
ATOM 666 N N . LEU A 1 83 ? -18.210 -4.230 -0.993 1.00 85.88 83 LEU A N 1
ATOM 667 C CA . LEU A 1 83 ? -16.993 -3.497 -0.649 1.00 85.88 83 LEU A CA 1
ATOM 668 C C . LEU A 1 83 ? -15.753 -4.126 -1.294 1.00 85.88 83 LEU A C 1
ATOM 670 O O . LEU A 1 83 ? -14.961 -3.409 -1.896 1.00 85.88 83 LEU A O 1
ATOM 674 N N . VAL A 1 84 ? -15.602 -5.453 -1.231 1.00 86.12 84 VAL A N 1
ATOM 675 C CA . VA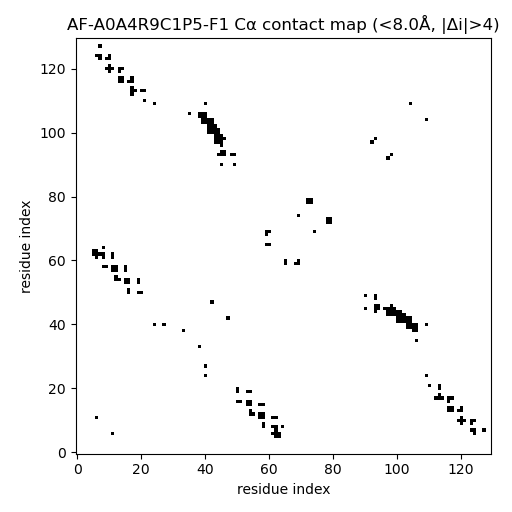L A 1 84 ? -14.483 -6.163 -1.878 1.00 86.12 84 VAL A CA 1
ATOM 676 C C . VAL A 1 84 ? -14.508 -5.964 -3.396 1.00 86.12 84 VAL A C 1
ATOM 678 O O . VAL A 1 84 ? -13.492 -5.601 -3.986 1.00 86.12 84 VAL A O 1
ATOM 681 N N . VAL A 1 85 ? -15.671 -6.140 -4.028 1.00 89.19 85 VAL A N 1
ATOM 682 C CA . VAL A 1 85 ? -15.852 -5.939 -5.474 1.00 89.19 85 VAL A CA 1
ATOM 683 C C . VAL A 1 85 ? -15.597 -4.480 -5.862 1.00 89.19 85 VAL A C 1
ATOM 685 O O . VAL A 1 85 ? -14.923 -4.220 -6.859 1.00 89.19 85 VAL A O 1
ATOM 688 N N . GLY A 1 86 ? -16.071 -3.519 -5.066 1.00 88.12 86 GLY A N 1
ATOM 689 C CA . GLY A 1 86 ? -15.830 -2.093 -5.286 1.00 88.12 86 GLY A CA 1
ATOM 690 C C . GLY A 1 86 ? -14.346 -1.735 -5.207 1.00 88.12 86 GLY A C 1
ATOM 691 O O . GLY A 1 86 ? -13.834 -1.051 -6.091 1.00 88.12 86 GLY A O 1
ATOM 692 N N . VAL A 1 87 ? -13.631 -2.262 -4.207 1.00 88.44 87 VAL A N 1
ATOM 693 C CA . VAL A 1 87 ? -12.177 -2.085 -4.062 1.00 88.44 87 VAL A CA 1
ATOM 694 C C . VAL A 1 87 ? -11.432 -2.667 -5.257 1.00 88.44 87 VAL A C 1
ATOM 696 O O . VAL A 1 87 ? -10.608 -1.973 -5.845 1.00 88.44 87 VAL A O 1
ATOM 699 N N . LEU A 1 88 ? -11.747 -3.900 -5.661 1.00 87.75 88 LEU A N 1
ATOM 700 C CA . LEU A 1 88 ? -11.153 -4.533 -6.844 1.00 87.75 88 LEU A CA 1
ATOM 701 C C . LEU A 1 88 ? -11.392 -3.707 -8.111 1.00 87.75 88 LEU A C 1
ATOM 703 O O . LEU A 1 88 ? -10.464 -3.475 -8.883 1.00 87.75 88 LEU A O 1
ATOM 707 N N . THR A 1 89 ? -12.617 -3.216 -8.299 1.00 89.44 89 THR A N 1
ATOM 708 C CA . THR A 1 89 ? -12.971 -2.379 -9.452 1.00 89.44 89 THR A CA 1
ATOM 709 C C . THR A 1 89 ? -12.145 -1.092 -9.465 1.00 89.44 89 THR A C 1
ATOM 711 O O . THR A 1 89 ? -11.572 -0.742 -10.495 1.00 89.44 89 THR A O 1
ATOM 714 N N . LEU A 1 90 ? -12.012 -0.415 -8.320 1.00 87.75 90 LEU A N 1
ATOM 715 C CA . LEU A 1 90 ? -11.186 0.788 -8.200 1.00 87.75 90 LEU A CA 1
ATOM 716 C C . LEU A 1 90 ? -9.702 0.504 -8.442 1.00 87.75 90 LEU A C 1
ATOM 718 O O . LEU A 1 90 ? -9.062 1.269 -9.156 1.00 87.75 90 LEU A O 1
ATOM 722 N N . VAL A 1 91 ? -9.162 -0.605 -7.926 1.00 86.19 91 VAL A N 1
ATOM 723 C CA . VAL A 1 91 ? -7.776 -1.027 -8.196 1.00 86.19 91 VAL A CA 1
ATOM 724 C C . VAL A 1 91 ? -7.547 -1.190 -9.699 1.00 86.19 91 VAL A C 1
ATOM 726 O O . VAL A 1 91 ? -6.582 -0.643 -10.231 1.00 86.19 91 VAL A O 1
ATOM 729 N N . ILE A 1 92 ? -8.453 -1.875 -10.404 1.00 85.94 92 ILE A N 1
ATOM 730 C CA . ILE A 1 92 ? -8.366 -2.055 -11.860 1.00 85.94 92 ILE A CA 1
ATOM 731 C C . ILE A 1 92 ? -8.414 -0.700 -12.573 1.00 85.94 92 ILE A C 1
ATOM 733 O O . ILE A 1 92 ? -7.590 -0.435 -13.448 1.00 85.94 92 ILE A O 1
ATOM 737 N N . VAL A 1 93 ? -9.341 0.185 -12.199 1.00 87.38 93 VAL A N 1
ATOM 738 C CA . VAL A 1 93 ? -9.452 1.526 -12.794 1.00 87.38 93 VAL A CA 1
ATOM 739 C C . VAL A 1 93 ? -8.177 2.335 -12.557 1.00 87.38 93 VAL A C 1
ATOM 741 O O . VAL A 1 93 ? -7.653 2.939 -13.490 1.00 87.38 93 VAL A O 1
ATOM 744 N N . PHE A 1 94 ? -7.630 2.319 -11.343 1.00 87.38 94 PHE A N 1
ATOM 745 C CA . PHE A 1 94 ? -6.409 3.049 -11.008 1.00 87.38 94 PHE A CA 1
ATOM 746 C C . PHE A 1 94 ? -5.197 2.518 -11.774 1.00 87.38 94 PHE A C 1
ATOM 748 O O . PHE A 1 94 ? -4.442 3.314 -12.330 1.00 87.38 94 PHE A O 1
ATOM 755 N N . MET A 1 95 ? -5.052 1.196 -11.892 1.00 81.50 95 MET A N 1
ATOM 756 C CA . MET A 1 95 ? -3.960 0.595 -12.662 1.00 81.50 95 MET A CA 1
ATOM 757 C C . MET A 1 95 ? -4.094 0.812 -14.174 1.00 81.50 95 MET A C 1
ATOM 759 O O . MET A 1 95 ? -3.084 0.932 -14.859 1.00 81.50 95 MET A O 1
ATOM 763 N N . THR A 1 96 ? -5.313 0.869 -14.717 1.00 83.38 96 THR A N 1
ATOM 764 C CA . THR A 1 96 ? -5.528 0.976 -16.174 1.00 83.38 96 THR A CA 1
ATOM 765 C C . THR A 1 96 ? -5.620 2.415 -16.676 1.00 83.38 96 THR A C 1
ATOM 767 O O . THR A 1 96 ? -5.147 2.710 -17.771 1.00 83.38 96 THR A O 1
ATOM 770 N N . LYS A 1 97 ? -6.229 3.323 -15.904 1.00 86.12 97 LYS A N 1
ATOM 771 C CA . LYS A 1 97 ? -6.495 4.714 -16.313 1.00 86.12 97 LYS A CA 1
ATOM 772 C C . LYS A 1 97 ? -5.557 5.735 -15.680 1.00 86.12 97 LYS A C 1
ATOM 774 O O . LYS A 1 97 ? -5.382 6.804 -16.252 1.00 86.12 97 LYS A O 1
ATOM 779 N N . LEU A 1 98 ? -4.960 5.429 -14.527 1.00 83.44 98 LEU A N 1
ATOM 780 C CA . LEU A 1 98 ? -4.119 6.365 -13.768 1.00 83.44 98 LEU A CA 1
ATOM 781 C C . LEU A 1 98 ? -2.669 5.883 -13.657 1.00 83.44 98 LEU A C 1
ATOM 783 O O . LEU A 1 98 ? -1.962 6.215 -12.705 1.00 83.44 98 LEU A O 1
ATOM 787 N N . ASN A 1 99 ? -2.188 5.148 -14.660 1.00 79.38 99 ASN A N 1
ATOM 788 C CA . ASN A 1 99 ? -0.819 4.635 -14.699 1.00 79.38 99 ASN A CA 1
ATOM 789 C C . ASN A 1 99 ? 0.227 5.694 -15.101 1.00 79.38 99 ASN A C 1
ATOM 791 O O . ASN A 1 99 ? 1.235 5.389 -15.738 1.00 79.38 99 ASN A O 1
ATOM 795 N N . TYR A 1 100 ? -0.022 6.960 -14.765 1.00 85.75 100 TYR A N 1
ATOM 796 C CA . TYR A 1 100 ? 0.923 8.041 -15.002 1.00 85.75 100 TYR A CA 1
ATOM 797 C C . TYR A 1 100 ? 2.139 7.838 -14.103 1.00 85.75 100 TYR A C 1
ATOM 799 O O . TYR A 1 100 ? 2.023 7.776 -12.875 1.00 85.75 100 TYR A O 1
ATOM 807 N N . TYR A 1 101 ? 3.299 7.697 -14.737 1.00 89.06 101 TYR A N 1
ATOM 808 C CA . TYR A 1 101 ? 4.577 7.542 -14.061 1.00 89.06 101 TYR A CA 1
ATOM 809 C C . TYR A 1 101 ? 4.934 8.818 -13.296 1.00 89.06 101 TYR A C 1
ATOM 811 O O . TYR A 1 101 ? 4.868 9.912 -13.853 1.00 89.06 101 TYR A O 1
ATOM 819 N N . LEU A 1 102 ? 5.331 8.666 -12.033 1.00 89.06 102 LEU A N 1
ATOM 820 C CA . LEU A 1 102 ? 5.802 9.773 -11.205 1.00 89.06 102 LEU A CA 1
ATOM 821 C C . LEU A 1 102 ? 7.321 9.722 -11.059 1.00 89.06 102 LEU A C 1
ATOM 823 O O . LEU A 1 102 ? 8.023 10.658 -11.429 1.00 89.06 102 LEU A O 1
ATOM 827 N N . PHE A 1 103 ? 7.831 8.618 -10.518 1.00 90.31 103 PHE A N 1
ATOM 828 C CA . PHE A 1 103 ? 9.254 8.412 -10.275 1.00 90.31 103 PHE A CA 1
ATOM 829 C C . PHE A 1 103 ? 9.560 6.922 -10.102 1.00 90.31 103 PHE A C 1
ATOM 831 O O . PHE A 1 103 ? 8.665 6.086 -9.974 1.00 90.31 103 PHE A O 1
ATOM 838 N N . SER A 1 104 ? 10.846 6.586 -10.085 1.00 90.62 104 SER A N 1
ATOM 839 C CA . SER A 1 104 ? 11.327 5.229 -9.843 1.00 90.62 104 SER A CA 1
ATOM 840 C C . SER A 1 104 ? 12.188 5.193 -8.590 1.00 90.62 104 SER A C 1
ATOM 842 O O . SER A 1 104 ? 13.055 6.053 -8.430 1.00 90.62 104 SER A O 1
ATOM 844 N N . LEU A 1 105 ? 12.005 4.181 -7.749 1.00 90.81 105 LEU A N 1
ATOM 845 C CA . LEU A 1 105 ? 12.821 3.959 -6.557 1.00 90.81 105 LEU A CA 1
ATOM 846 C C . LEU A 1 105 ? 13.675 2.703 -6.724 1.00 90.81 105 LEU A C 1
ATOM 848 O O . LEU A 1 105 ? 13.226 1.708 -7.292 1.00 90.81 105 LEU A O 1
ATOM 852 N N . SER A 1 106 ? 14.908 2.734 -6.215 1.00 91.94 106 SER A N 1
ATOM 853 C CA . SER A 1 106 ? 15.708 1.513 -6.099 1.00 91.94 106 SER A CA 1
ATOM 854 C C . SER A 1 106 ? 15.097 0.587 -5.048 1.00 91.94 106 SER A C 1
ATOM 856 O O . SER A 1 106 ? 14.484 1.054 -4.084 1.00 91.94 106 SER A O 1
ATOM 858 N N . ILE A 1 107 ? 15.299 -0.726 -5.199 1.00 90.81 107 ILE A N 1
ATOM 859 C CA . ILE A 1 107 ? 14.784 -1.723 -4.247 1.00 90.81 107 ILE A CA 1
ATOM 860 C C . ILE A 1 107 ? 15.181 -1.411 -2.800 1.00 90.81 107 ILE A C 1
ATOM 862 O O . ILE A 1 107 ? 14.358 -1.507 -1.894 1.00 90.81 107 ILE A O 1
ATOM 866 N N . PHE A 1 108 ? 16.421 -0.962 -2.595 1.00 92.12 108 PHE A N 1
ATOM 867 C CA . PHE A 1 108 ? 16.935 -0.614 -1.277 1.00 92.12 108 PHE A CA 1
ATOM 868 C C . PHE A 1 108 ? 16.134 0.520 -0.628 1.00 92.12 108 PHE A C 1
ATOM 870 O O . PHE A 1 108 ? 15.759 0.414 0.537 1.00 92.12 108 PHE A O 1
ATOM 877 N N . ILE A 1 109 ? 15.818 1.577 -1.386 1.00 92.50 109 ILE A N 1
ATOM 878 C CA . ILE A 1 109 ? 15.027 2.701 -0.871 1.00 92.50 109 ILE A CA 1
ATOM 879 C C . ILE A 1 109 ? 13.611 2.236 -0.517 1.00 92.50 109 ILE A C 1
ATOM 881 O O . ILE A 1 109 ? 13.087 2.629 0.521 1.00 92.50 109 ILE A O 1
ATOM 885 N N . VAL A 1 110 ? 13.001 1.369 -1.332 1.00 91.69 110 VAL A N 1
ATOM 886 C CA . VAL A 1 110 ? 11.661 0.832 -1.045 1.00 91.69 110 VAL A CA 1
ATOM 887 C C . VAL A 1 110 ? 11.662 0.005 0.244 1.00 91.69 110 VAL A C 1
ATOM 889 O O . VAL A 1 110 ? 10.821 0.231 1.111 1.00 91.69 110 VAL A O 1
ATOM 892 N N . ILE A 1 111 ? 12.632 -0.900 0.415 1.00 93.06 111 ILE A N 1
ATOM 893 C CA . ILE A 1 111 ? 12.772 -1.708 1.638 1.00 93.06 111 ILE A CA 1
ATOM 894 C C . ILE A 1 111 ? 12.985 -0.809 2.862 1.00 93.06 111 ILE A C 1
ATOM 896 O O . ILE A 1 111 ? 12.359 -1.020 3.901 1.00 93.06 111 ILE A O 1
ATOM 900 N N . LEU A 1 112 ? 13.821 0.224 2.733 1.00 95.50 112 LEU A N 1
ATOM 901 C CA . LEU A 1 112 ? 14.061 1.185 3.805 1.00 95.50 112 LEU A CA 1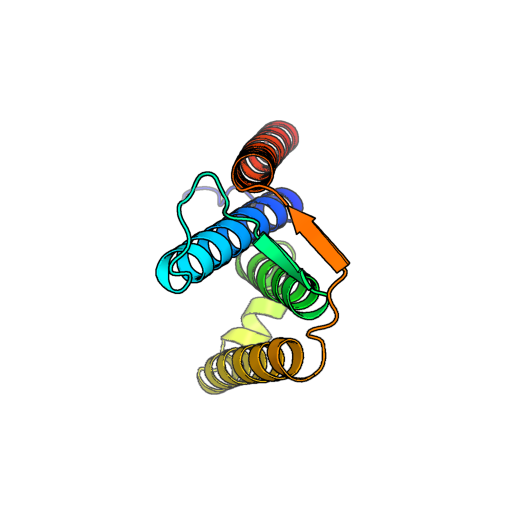
ATOM 902 C C . LEU A 1 112 ? 12.776 1.927 4.202 1.00 95.50 112 LEU A C 1
ATOM 904 O O . LEU A 1 112 ? 12.502 2.067 5.392 1.00 95.50 112 LEU A O 1
ATOM 908 N N . LEU A 1 113 ? 11.967 2.363 3.230 1.00 93.62 113 LEU A N 1
ATOM 909 C CA . LEU A 1 113 ? 10.679 3.018 3.487 1.00 93.62 113 LEU A CA 1
ATOM 910 C C . LEU A 1 113 ? 9.703 2.095 4.225 1.00 93.62 113 LEU A C 1
ATOM 912 O O . LEU A 1 113 ? 9.091 2.523 5.202 1.00 93.62 113 LEU A O 1
ATOM 916 N N . ILE A 1 114 ? 9.592 0.832 3.801 1.00 94.12 114 ILE A N 1
ATOM 917 C CA . ILE A 1 114 ? 8.756 -0.177 4.471 1.00 94.12 114 ILE A CA 1
ATOM 918 C C . ILE A 1 114 ? 9.185 -0.319 5.936 1.00 94.12 114 ILE A C 1
ATOM 920 O O . ILE A 1 114 ? 8.358 -0.236 6.845 1.00 94.12 114 ILE A O 1
ATOM 924 N N . PHE A 1 115 ? 10.487 -0.477 6.177 1.00 95.38 115 PHE A N 1
ATOM 925 C CA . PHE A 1 115 ? 11.029 -0.648 7.522 1.00 95.38 115 PHE A CA 1
ATOM 926 C C . PHE A 1 115 ? 10.801 0.588 8.405 1.00 95.38 115 PHE A C 1
ATOM 928 O O . PHE A 1 115 ? 10.358 0.465 9.548 1.00 95.38 115 PHE A O 1
ATOM 935 N N . LEU A 1 116 ? 11.026 1.788 7.859 1.00 95.88 116 LEU A N 1
ATOM 936 C CA . LEU A 1 116 ? 10.761 3.051 8.547 1.00 95.88 116 LEU A CA 1
ATOM 937 C C . LEU A 1 116 ? 9.290 3.187 8.944 1.00 95.88 116 LEU A C 1
ATOM 939 O O . LEU A 1 116 ? 9.005 3.600 10.064 1.00 95.88 116 LEU A O 1
ATOM 943 N N . MET A 1 117 ? 8.352 2.814 8.072 1.00 94.62 117 MET A N 1
ATOM 944 C CA . MET A 1 117 ? 6.923 2.875 8.389 1.00 94.62 117 MET A CA 1
ATOM 945 C C . MET A 1 117 ? 6.533 1.931 9.529 1.00 94.62 117 MET A C 1
ATOM 947 O O . MET A 1 117 ? 5.773 2.338 10.410 1.00 94.62 117 MET A O 1
ATOM 951 N N . PHE A 1 118 ? 7.088 0.715 9.576 1.00 93.62 118 PHE A N 1
ATOM 952 C CA . PHE A 1 118 ? 6.890 -0.188 10.714 1.00 93.62 118 PHE A CA 1
ATOM 953 C C . PHE A 1 118 ? 7.467 0.385 12.012 1.00 93.62 118 PHE A C 1
ATOM 955 O O . PHE A 1 118 ? 6.783 0.379 13.035 1.00 93.62 118 PHE A O 1
ATOM 962 N N . ILE A 1 119 ? 8.688 0.928 11.982 1.00 94.50 119 ILE A N 1
ATOM 963 C CA . ILE A 1 119 ? 9.302 1.541 13.168 1.00 94.50 119 ILE A CA 1
ATOM 964 C C . ILE A 1 119 ? 8.476 2.733 13.654 1.00 94.50 119 ILE A C 1
ATOM 966 O O . ILE A 1 119 ? 8.175 2.8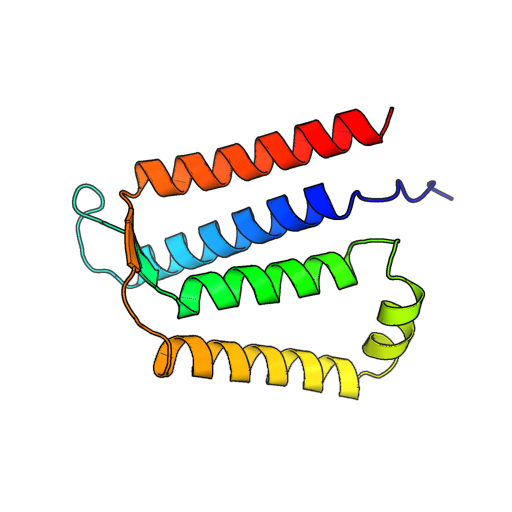25 14.841 1.00 94.50 119 ILE A O 1
ATOM 970 N N . LEU A 1 120 ? 8.088 3.638 12.755 1.00 94.12 120 LEU A N 1
ATOM 971 C CA . LEU A 1 120 ? 7.290 4.813 13.100 1.00 94.12 120 LEU A CA 1
ATOM 972 C C . LEU A 1 120 ? 5.924 4.411 13.658 1.00 94.12 120 LEU A C 1
ATOM 974 O O . LEU A 1 120 ? 5.502 4.953 14.679 1.00 94.12 120 LEU A O 1
ATOM 978 N N . GLY A 1 121 ? 5.265 3.423 13.046 1.00 90.69 121 GLY A N 1
ATOM 979 C CA . GLY A 1 121 ? 4.022 2.854 13.563 1.00 90.69 121 GLY A CA 1
ATOM 980 C C . GLY A 1 121 ? 4.188 2.323 14.987 1.00 90.69 121 GLY A C 1
ATOM 981 O O . GLY A 1 121 ? 3.374 2.639 15.855 1.00 90.69 121 GLY A O 1
ATOM 982 N N . TRP A 1 122 ? 5.286 1.611 15.253 1.00 90.62 122 TRP A N 1
ATOM 983 C CA . TRP A 1 122 ? 5.598 1.064 16.57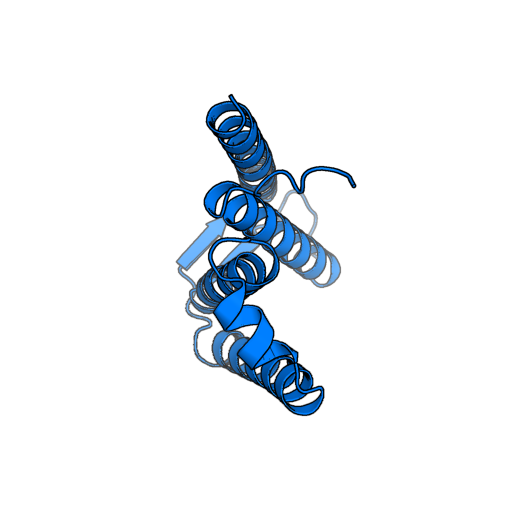4 1.00 90.62 122 TRP A CA 1
ATOM 984 C C . TRP A 1 122 ? 5.898 2.145 17.615 1.00 90.62 122 TRP A C 1
ATOM 986 O O . TRP A 1 122 ? 5.378 2.085 18.730 1.00 90.62 122 TRP A O 1
ATOM 996 N N . ILE A 1 123 ? 6.689 3.161 17.256 1.00 91.12 123 ILE A N 1
ATOM 997 C CA . ILE A 1 123 ? 6.992 4.303 18.130 1.00 91.12 123 ILE A CA 1
ATOM 998 C C . ILE A 1 123 ? 5.703 5.034 18.509 1.00 91.12 123 ILE A C 1
ATOM 1000 O O . ILE A 1 123 ? 5.476 5.291 19.690 1.00 91.12 123 ILE A O 1
ATOM 1004 N N . ILE A 1 124 ? 4.841 5.330 17.531 1.00 88.88 124 ILE A N 1
ATOM 1005 C CA . ILE A 1 124 ? 3.548 5.988 17.763 1.00 88.88 124 ILE A CA 1
ATOM 1006 C C . ILE A 1 124 ? 2.685 5.127 18.682 1.00 88.88 124 ILE A C 1
ATOM 1008 O O . ILE A 1 124 ? 2.126 5.616 19.659 1.00 88.88 124 ILE A O 1
ATOM 1012 N N . GLU A 1 125 ? 2.598 3.828 18.415 1.00 85.81 125 GLU A N 1
ATOM 1013 C CA . GLU A 1 125 ? 1.809 2.927 19.243 1.00 85.81 125 GLU A CA 1
ATOM 1014 C C . GLU A 1 125 ? 2.318 2.867 20.689 1.00 85.81 125 GLU A C 1
ATOM 1016 O O . GLU A 1 125 ? 1.510 2.828 21.613 1.00 85.81 125 GLU A O 1
ATOM 1021 N N . LYS A 1 126 ? 3.638 2.902 20.900 1.00 85.25 126 LYS A N 1
ATOM 1022 C CA . LYS A 1 126 ? 4.248 2.941 22.234 1.00 85.25 126 LYS A CA 1
ATOM 1023 C C . LYS A 1 126 ? 4.017 4.280 22.936 1.00 85.25 126 LYS A C 1
ATOM 1025 O O . LYS A 1 126 ? 3.726 4.282 24.126 1.00 85.25 126 LYS A O 1
ATOM 1030 N N . TYR A 1 127 ? 4.115 5.394 22.212 1.00 84.19 127 TYR A N 1
ATOM 1031 C CA . TYR A 1 127 ? 3.931 6.738 22.763 1.00 84.19 127 TYR A CA 1
ATOM 1032 C C . TYR A 1 127 ? 2.489 6.995 23.213 1.00 84.19 127 TYR A C 1
ATOM 1034 O O . TYR A 1 127 ? 2.282 7.567 24.270 1.00 84.19 127 TYR A O 1
ATOM 1042 N N . TYR A 1 128 ? 1.498 6.527 22.449 1.00 71.00 128 TYR A N 1
ATOM 1043 C CA . TYR A 1 128 ? 0.073 6.705 22.768 1.00 71.00 128 TYR A CA 1
ATOM 1044 C C . TYR A 1 128 ? -0.524 5.597 23.655 1.00 71.00 128 TYR A C 1
ATOM 1046 O O . TYR A 1 128 ? -1.716 5.638 23.961 1.00 71.00 128 TYR A O 1
ATOM 1054 N N . LYS A 1 129 ? 0.263 4.571 24.011 1.00 61.84 129 LYS A N 1
ATOM 1055 C CA . LYS A 1 129 ? -0.121 3.542 24.996 1.00 61.84 129 LYS A CA 1
ATOM 1056 C C . LYS A 1 129 ? 0.282 3.901 26.430 1.00 61.84 129 LYS A C 1
ATOM 1058 O O . LYS A 1 129 ? -0.240 3.258 27.339 1.00 61.84 129 LYS A O 1
ATOM 1063 N N . ASN A 1 130 ? 1.195 4.857 26.602 1.00 44.94 130 ASN A N 1
ATOM 1064 C CA . ASN A 1 130 ? 1.501 5.499 27.883 1.00 44.94 130 ASN A CA 1
ATOM 1065 C C . ASN A 1 130 ? 0.600 6.719 28.085 1.00 44.94 130 ASN A C 1
ATOM 1067 O O . ASN A 1 130 ? 0.363 7.051 29.264 1.00 44.94 130 ASN A O 1
#

Radius of gyration: 16.95 Å; Cα contacts (8 Å, |Δi|>4): 127; chains: 1; bounding box: 45×22×46 Å

Secondary structure (DSSP, 8-state):
--------HHHHHHHHHHHHHHHHHHHHHHH--S-TTT-EEEEEHHHHHHHHHHHHHHHHHH-GGGHHHHHHHHSSHHHHHHHHHHHHHHHHHHHHH---EEEEEEHHHHHHHHHHHHHHHHHHHHHTT-

Organism: NCBI:txid72026